Protein AF-A0A7X8K2U7-F1 (afdb_monomer)

Foldseek 3Di:
DDPPVVVVVVVVVVPPPPDPVVVVVVVVCCVVVVVVVCCVVVPDPVPVPPPPPDDFDFQPDFDWQAQHKAWEAEDDWDADPNDIDDDVVVQVVRQKYWYWDQDPVRDTFIKMWGQARRRTIDIDTQADPPPRASTWIDHTQWIAGPPWGWIAGRVPRHTDDTD

Sequence (163 aa):
MSNSKRKEFMEKNKQQKGINRVHLIFIAIVVLGGFGLWFMLSGSGEGERQRLAGGNYFIGESRDYQGQVIGMDIIEHQVADGRISFPLSEVLDKELVYMVHRTRQGMEVPLMSYVSPEGRLVTAFAVCEPCLSLSFHMDGNELVCDSCGTRWHLNDLSGIAGG

Secondary structure (DSSP, 8-state):
--THHHHHHHHHTS---PPPHHHHHHHHHHHHHHHHHHHHHSS---------PPP--B-SS----TT-EEPPEE---EEETTEEE--HHHHHHHSEEEEEEEPTTS-EEEEEEEE-TTSBEEEEE---TTT----EEEETTEEEETTT--EEETTT--EEE--

Mean predicted aligned error: 13.65 Å

Nearest PDB structures (foldseek):
  6ups-assembly1_A  TM=6.397E-01  e=9.506E-01  Orientia tsutsugamushi str. Ikeda
  2ewv-assembly1_A  TM=3.953E-01  e=9.506E-01  Aquifex aeolicus VF5
  6ok2-assembly1_D  TM=3.070E-01  e=2.485E+00  Geobacter metallireducens GS-15
  3a69-assembly1_A-1  TM=2.696E-01  e=1.873E+00  Salmonella enterica subsp. enterica serovar Typhimurium
  1wlg-assembly1_A  TM=2.696E-01  e=2.782E+00  Salmonella enterica subsp. enterica serovar Typhimurium

pLDDT: mean 85.36, std 16.44, range [44.16, 98.62]

Solvent-accessible surface area (backbone atoms only — not comparable to full-atom values): 9664 Å² total; per-residue (Å²): 136,71,76,57,66,63,49,55,61,56,52,67,69,70,65,69,74,71,79,52,70,66,58,56,52,50,52,50,50,51,52,53,50,50,50,51,51,46,52,64,73,63,58,65,87,65,71,71,75,73,70,74,75,74,78,86,51,62,77,85,49,68,47,87,40,74,91,40,75,45,60,60,42,82,55,78,71,46,78,56,96,94,39,82,45,63,63,66,66,57,31,72,74,54,46,29,31,34,38,74,48,70,44,99,87,67,50,76,46,47,32,30,34,31,61,18,50,78,14,36,56,4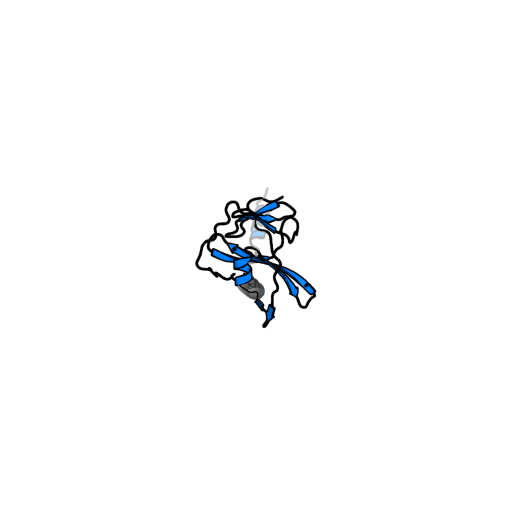4,76,46,69,35,58,39,86,90,75,67,41,65,52,46,32,34,54,30,68,27,38,31,33,74,81,62,62,28,32,22,35,48,79,78,64,50,77,75,51,71,106

Radius of gyration: 33.27 Å; Cα contacts (8 Å, |Δi|>4): 230; chains: 1; bounding box: 45×89×73 Å

Structure (mmCIF, N/CA/C/O backbone):
data_AF-A0A7X8K2U7-F1
#
_entry.id   AF-A0A7X8K2U7-F1
#
loop_
_atom_site.group_PDB
_atom_site.id
_atom_site.type_symbol
_atom_site.label_atom_id
_atom_site.label_alt_id
_atom_site.label_comp_id
_atom_site.label_asym_id
_atom_site.label_entity_id
_atom_site.label_seq_id
_atom_site.pdbx_PDB_ins_code
_atom_site.Cartn_x
_atom_site.Cartn_y
_atom_site.Cartn_z
_atom_site.occupancy
_atom_site.B_iso_or_equiv
_atom_site.auth_seq_id
_atom_site.auth_comp_id
_atom_site.auth_asym_id
_atom_site.auth_atom_id
_atom_site.pdbx_PDB_model_num
ATOM 1 N N . MET A 1 1 ? 25.130 70.977 -53.482 1.00 51.22 1 MET A N 1
ATOM 2 C CA . MET A 1 1 ? 25.600 69.656 -53.001 1.00 51.22 1 MET A CA 1
ATOM 3 C C . MET A 1 1 ? 25.008 68.602 -53.918 1.00 51.22 1 MET A C 1
ATOM 5 O O . MET A 1 1 ? 23.793 68.501 -54.006 1.00 51.22 1 MET A O 1
ATOM 9 N N . SER A 1 2 ? 25.855 68.001 -54.755 1.00 51.53 2 SER A N 1
ATOM 10 C CA . SER A 1 2 ? 25.452 67.471 -56.060 1.00 51.53 2 SER A CA 1
ATOM 11 C C . SER A 1 2 ? 24.841 66.070 -55.992 1.00 51.53 2 SER A C 1
ATOM 13 O O . SER A 1 2 ? 25.161 65.254 -55.129 1.00 51.53 2 SER A O 1
ATOM 15 N N . ASN A 1 3 ? 23.972 65.805 -56.967 1.00 59.06 3 ASN A N 1
ATOM 16 C CA . ASN A 1 3 ? 23.255 64.560 -57.245 1.00 59.06 3 ASN A CA 1
ATOM 17 C C . ASN A 1 3 ? 24.135 63.294 -57.408 1.00 59.06 3 ASN A C 1
ATOM 19 O O . ASN A 1 3 ? 23.603 62.251 -57.786 1.00 59.06 3 ASN A O 1
ATOM 23 N N . SER A 1 4 ? 25.449 63.340 -57.147 1.00 62.09 4 SER A N 1
ATOM 24 C CA . SER A 1 4 ? 26.352 62.191 -57.314 1.00 62.09 4 SER A CA 1
ATOM 25 C C . SER A 1 4 ? 26.199 61.158 -56.195 1.00 62.09 4 SER A C 1
ATOM 27 O O . SER A 1 4 ? 25.991 59.987 -56.492 1.00 62.09 4 SER A O 1
ATOM 29 N N . LYS A 1 5 ? 26.152 61.578 -54.920 1.00 60.66 5 LYS A N 1
ATOM 30 C CA . LYS A 1 5 ? 26.019 60.642 -53.784 1.00 60.66 5 LYS A CA 1
ATOM 31 C C . LYS A 1 5 ? 24.693 59.874 -53.791 1.00 60.66 5 LYS A C 1
ATOM 33 O O . LYS A 1 5 ? 24.629 58.723 -53.375 1.00 60.66 5 LYS A O 1
ATOM 38 N N . ARG A 1 6 ? 23.626 60.500 -54.306 1.00 59.72 6 ARG A N 1
ATOM 39 C CA . ARG A 1 6 ? 22.296 59.881 -54.436 1.00 59.72 6 ARG A CA 1
ATOM 40 C C . ARG A 1 6 ? 22.251 58.843 -55.565 1.00 59.72 6 ARG A C 1
ATOM 42 O O . ARG A 1 6 ? 21.528 57.862 -55.442 1.00 59.72 6 ARG A O 1
ATOM 49 N N . LYS A 1 7 ? 23.033 59.033 -56.635 1.00 59.69 7 LYS A N 1
ATOM 50 C CA . LYS A 1 7 ? 23.185 58.053 -57.725 1.00 59.69 7 LYS A CA 1
ATOM 51 C C . LYS A 1 7 ? 24.061 56.869 -57.306 1.00 59.69 7 LYS A C 1
ATOM 53 O O . LYS A 1 7 ? 23.681 55.735 -57.566 1.00 59.69 7 LYS A O 1
ATOM 58 N N . GLU A 1 8 ? 25.134 57.118 -56.557 1.00 60.88 8 GLU A N 1
ATOM 59 C CA . GLU A 1 8 ? 26.001 56.071 -55.988 1.00 60.88 8 GLU A CA 1
ATOM 60 C C . GLU A 1 8 ? 25.241 55.131 -55.034 1.00 60.88 8 GLU A C 1
ATOM 62 O O . GLU A 1 8 ? 25.401 53.911 -55.084 1.00 60.88 8 GLU A O 1
ATOM 67 N N . PHE A 1 9 ? 24.345 55.681 -54.205 1.00 58.50 9 PHE A N 1
ATOM 68 C CA . PHE A 1 9 ? 23.501 54.885 -53.306 1.00 58.50 9 PHE A CA 1
ATOM 69 C C . PHE A 1 9 ? 22.433 54.065 -54.058 1.00 58.50 9 PHE A C 1
ATOM 71 O O . PHE A 1 9 ? 22.066 52.975 -53.623 1.00 58.50 9 PHE A O 1
ATOM 78 N N . MET A 1 10 ? 21.954 54.566 -55.205 1.00 58.47 10 MET A N 1
ATOM 79 C CA . MET A 1 10 ? 20.952 53.896 -56.047 1.00 58.47 10 MET A CA 1
ATOM 80 C C . MET A 1 10 ? 21.553 52.807 -56.953 1.00 58.47 10 MET A C 1
ATOM 82 O O . MET A 1 10 ? 20.872 51.827 -57.248 1.00 58.47 10 MET A O 1
ATOM 86 N N . GLU A 1 11 ? 22.818 52.926 -57.368 1.00 57.41 11 GLU A N 1
ATOM 87 C CA . GLU A 1 11 ? 23.503 51.873 -58.137 1.00 57.41 11 GLU A CA 1
ATOM 88 C C . GLU A 1 11 ? 23.953 50.699 -57.264 1.00 57.41 11 GLU A C 1
ATOM 90 O O . GLU A 1 11 ? 23.829 49.545 -57.679 1.00 57.41 11 GLU A O 1
ATOM 95 N N . LYS A 1 12 ? 24.373 50.959 -56.018 1.00 50.38 12 LYS A N 1
ATOM 96 C CA . LYS A 1 12 ? 24.777 49.900 -55.078 1.00 50.38 12 LYS A CA 1
ATOM 97 C C . LYS A 1 12 ? 23.628 48.940 -54.730 1.00 50.38 12 LYS A C 1
ATOM 99 O O . LYS A 1 12 ? 2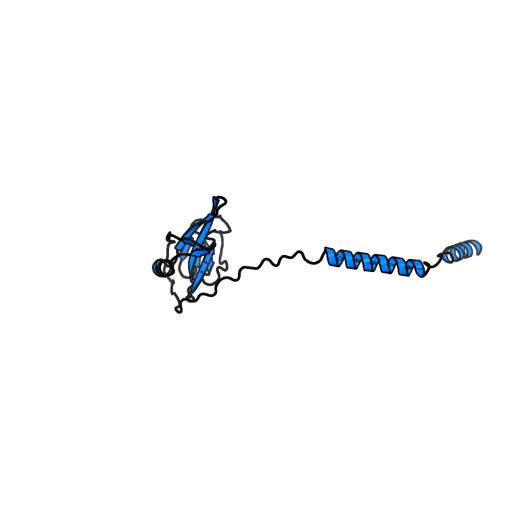3.870 47.779 -54.419 1.00 50.38 12 LYS A O 1
ATOM 104 N N . ASN A 1 13 ? 22.381 49.404 -54.848 1.00 49.06 13 ASN A N 1
ATOM 105 C CA . ASN A 1 13 ? 21.175 48.613 -54.588 1.00 49.06 13 ASN A CA 1
ATOM 106 C C . ASN A 1 13 ? 20.669 47.831 -55.820 1.00 49.06 13 ASN A C 1
ATOM 108 O O . ASN A 1 13 ? 19.792 46.981 -55.699 1.00 49.06 13 ASN A O 1
ATOM 112 N N . LYS A 1 14 ? 21.231 48.081 -57.012 1.00 47.12 14 LYS A N 1
ATOM 113 C CA . LYS A 1 14 ? 20.865 47.388 -58.264 1.00 47.12 14 LYS A CA 1
ATOM 114 C C . LYS A 1 14 ? 21.713 46.140 -58.545 1.00 47.12 14 LYS A C 1
ATOM 116 O O . LYS A 1 14 ? 21.458 45.437 -59.518 1.00 47.12 14 LYS A O 1
ATOM 121 N N . GLN A 1 15 ? 22.708 45.860 -57.699 1.00 48.34 15 GLN A N 1
ATOM 122 C CA . GLN A 1 15 ? 23.653 44.743 -57.836 1.00 48.34 15 GLN A CA 1
ATOM 123 C C . GLN A 1 15 ? 23.394 43.566 -56.885 1.00 48.34 15 GLN A C 1
ATOM 125 O O . GLN A 1 15 ? 24.239 42.679 -56.765 1.00 48.34 15 GLN A O 1
ATOM 130 N N . GLN A 1 16 ? 22.228 43.477 -56.244 1.00 54.06 16 GLN A N 1
ATOM 131 C CA . GLN A 1 16 ? 21.824 42.194 -55.671 1.00 54.06 16 GLN A CA 1
ATOM 132 C C . GLN A 1 16 ? 21.404 41.281 -56.825 1.00 54.06 16 GLN A C 1
ATOM 134 O O . GLN A 1 16 ? 20.250 41.274 -57.246 1.00 54.06 16 GLN A O 1
ATOM 139 N N . LYS A 1 17 ? 22.380 40.552 -57.388 1.00 56.47 17 LYS A N 1
ATOM 140 C CA . LYS A 1 17 ? 22.128 39.418 -58.284 1.00 56.47 17 LYS A CA 1
ATOM 141 C C . LYS A 1 17 ? 21.120 38.523 -57.571 1.00 56.47 17 LYS A C 1
ATOM 143 O O . LYS A 1 17 ? 21.468 37.876 -56.586 1.00 56.47 17 LYS A O 1
ATOM 148 N N . GLY A 1 18 ? 19.872 38.549 -58.042 1.00 58.19 18 GLY A N 1
ATOM 149 C CA . GLY A 1 18 ? 18.813 37.703 -57.514 1.00 58.19 18 GLY A CA 1
ATOM 150 C C . GLY A 1 18 ? 19.320 36.268 -57.465 1.00 58.19 18 GLY A C 1
ATOM 151 O O . GLY A 1 18 ? 19.944 35.799 -58.420 1.00 58.19 18 GLY A O 1
ATOM 152 N N . ILE A 1 19 ? 19.125 35.610 -56.324 1.00 62.03 19 ILE A N 1
ATOM 153 C CA . ILE A 1 19 ? 19.562 34.230 -56.121 1.00 62.03 19 ILE A CA 1
ATOM 154 C C . ILE A 1 19 ? 19.008 33.406 -57.285 1.00 62.03 19 ILE A C 1
ATOM 156 O O . ILE A 1 19 ? 17.802 33.395 -57.536 1.00 62.03 19 ILE A O 1
ATOM 160 N N . ASN A 1 20 ? 19.909 32.780 -58.046 1.00 72.00 20 ASN A N 1
ATOM 161 C CA . ASN A 1 20 ? 19.544 32.050 -59.253 1.00 72.00 20 ASN A CA 1
ATOM 162 C C . ASN A 1 20 ? 18.509 30.973 -58.891 1.00 72.00 20 ASN A C 1
ATOM 164 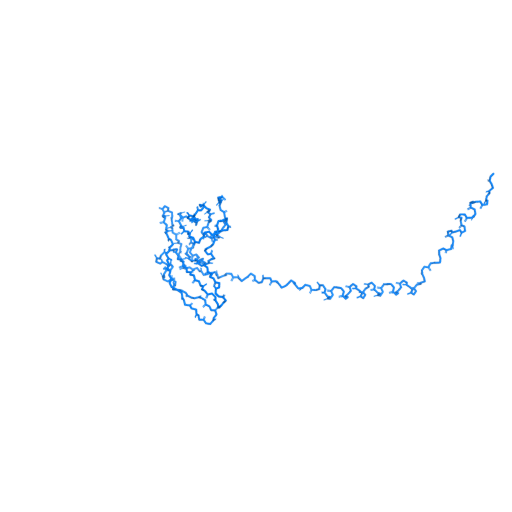O O . ASN A 1 20 ? 18.674 30.292 -57.877 1.00 72.00 20 ASN A O 1
ATOM 168 N N . ARG A 1 21 ? 17.449 30.803 -59.695 1.00 73.88 21 ARG A N 1
ATOM 169 C CA . ARG A 1 21 ? 16.327 29.895 -59.364 1.00 73.88 21 ARG A CA 1
ATOM 170 C C . ARG A 1 21 ? 16.796 28.472 -59.039 1.00 73.88 21 ARG A C 1
ATOM 172 O O . ARG A 1 21 ? 16.218 27.823 -58.177 1.00 73.88 21 ARG A O 1
ATOM 179 N N . VAL A 1 22 ? 17.892 28.032 -59.656 1.00 75.31 22 VAL A N 1
ATOM 180 C CA . VAL A 1 22 ? 18.543 26.741 -59.385 1.00 75.31 22 VAL A CA 1
ATOM 181 C C . VAL A 1 22 ? 19.060 26.637 -57.944 1.00 75.31 22 VAL A C 1
ATOM 183 O O . VAL A 1 22 ? 18.885 25.603 -57.309 1.00 75.31 22 VAL A O 1
ATOM 186 N N . HIS A 1 23 ? 19.633 27.707 -57.386 1.00 77.75 23 HIS A N 1
ATOM 187 C CA . HIS A 1 23 ? 20.092 27.726 -55.993 1.00 77.75 23 HIS A CA 1
ATOM 188 C C . HIS A 1 23 ? 18.925 27.727 -55.003 1.00 77.75 23 HIS A C 1
ATOM 190 O O . HIS A 1 23 ? 19.015 27.065 -53.976 1.00 77.75 23 HIS A O 1
ATOM 196 N N . LEU A 1 24 ? 17.814 28.401 -55.324 1.00 81.81 24 LEU A N 1
ATOM 197 C CA . LEU A 1 24 ? 16.601 28.340 -54.498 1.00 81.81 24 LEU A CA 1
ATOM 198 C C . LEU A 1 24 ? 16.013 26.924 -54.464 1.00 81.81 24 LEU A C 1
ATOM 200 O O . LEU A 1 24 ? 15.654 26.442 -53.393 1.00 81.81 24 LEU A O 1
ATOM 204 N N . ILE A 1 25 ? 15.976 26.239 -55.611 1.00 84.06 25 ILE A N 1
ATOM 205 C CA . ILE A 1 25 ? 15.522 24.843 -55.700 1.00 84.06 25 ILE A CA 1
ATOM 206 C C . ILE A 1 25 ? 16.454 23.924 -54.903 1.00 84.06 25 ILE A C 1
ATOM 208 O O . ILE A 1 25 ? 15.983 23.083 -54.144 1.00 84.06 25 ILE A O 1
ATOM 212 N N . PHE A 1 26 ? 17.771 24.108 -55.021 1.00 86.25 26 PHE A N 1
ATOM 213 C CA . PHE A 1 26 ? 18.742 23.288 -54.299 1.00 86.25 26 PHE A CA 1
ATOM 214 C C . PHE A 1 26 ? 18.632 23.463 -52.778 1.00 86.25 26 PHE A C 1
ATOM 216 O O . PHE A 1 26 ? 18.603 22.476 -52.048 1.00 86.25 26 PHE A O 1
ATOM 223 N N . ILE A 1 27 ? 18.491 24.702 -52.297 1.00 86.56 27 ILE A N 1
ATOM 224 C CA . ILE A 1 27 ? 18.275 24.987 -50.870 1.00 86.56 27 ILE A CA 1
ATOM 225 C C . ILE A 1 27 ? 16.969 24.349 -50.390 1.00 86.56 27 ILE A C 1
ATOM 227 O O . ILE A 1 27 ? 16.962 23.713 -49.340 1.00 86.56 27 ILE A O 1
ATOM 231 N N . ALA A 1 28 ? 15.884 24.452 -51.163 1.00 86.69 28 ALA A N 1
ATOM 232 C CA . ALA A 1 28 ? 14.611 23.831 -50.806 1.00 86.69 28 ALA A CA 1
ATOM 233 C C . ALA A 1 28 ? 14.725 22.301 -50.691 1.00 86.69 28 ALA A C 1
ATOM 235 O O . ALA A 1 28 ? 14.205 21.727 -49.739 1.00 86.69 28 ALA A O 1
ATOM 236 N N . ILE A 1 29 ? 15.452 21.645 -51.602 1.00 89.94 29 ILE A N 1
ATOM 237 C CA . ILE A 1 29 ? 15.690 20.193 -51.555 1.00 89.94 29 ILE A CA 1
ATOM 238 C C . ILE A 1 29 ? 16.522 19.810 -50.328 1.00 89.94 29 ILE A C 1
ATOM 240 O O . ILE A 1 29 ? 16.185 18.844 -49.651 1.00 89.94 29 ILE A O 1
ATOM 244 N N . VAL A 1 30 ? 17.579 20.563 -50.012 1.00 90.00 30 VAL A N 1
ATOM 245 C CA . VAL A 1 30 ? 18.422 20.291 -48.835 1.00 90.00 30 VAL A CA 1
ATOM 246 C C . VAL A 1 30 ? 17.643 20.496 -47.539 1.00 90.00 30 VAL A C 1
ATOM 248 O O . VAL A 1 30 ? 17.757 19.680 -46.629 1.00 90.00 30 VAL A O 1
ATOM 251 N N . VAL A 1 31 ? 16.815 21.539 -47.457 1.00 90.50 31 VAL A N 1
ATOM 252 C CA . VAL A 1 31 ? 15.971 21.793 -46.284 1.00 90.50 31 VAL A CA 1
ATOM 253 C C . VAL A 1 31 ? 14.912 20.704 -46.141 1.00 90.50 31 VAL A C 1
ATOM 255 O O . VAL A 1 31 ? 14.781 20.147 -45.059 1.00 90.50 31 VAL A O 1
ATOM 258 N N . LEU A 1 32 ? 14.204 20.337 -47.212 1.00 87.94 32 LEU A N 1
ATOM 259 C CA . LEU A 1 32 ? 13.189 19.278 -47.168 1.00 87.94 32 LEU A CA 1
ATOM 260 C C . LEU A 1 32 ? 13.798 17.902 -46.880 1.00 87.94 32 LEU A C 1
ATOM 262 O O . LEU A 1 32 ? 13.254 17.149 -46.078 1.00 87.94 32 LEU A O 1
ATOM 266 N N . GLY A 1 33 ? 14.940 17.586 -47.490 1.00 88.06 33 GLY A N 1
ATOM 267 C CA . GLY A 1 33 ? 15.666 16.340 -47.254 1.00 88.06 33 GLY A CA 1
ATOM 268 C C . GLY A 1 33 ? 16.234 16.264 -45.839 1.00 88.06 33 GLY A C 1
ATOM 269 O O . GLY A 1 33 ? 16.080 15.246 -45.173 1.00 88.06 33 GLY A O 1
ATOM 270 N N . GLY A 1 34 ? 16.824 17.355 -45.346 1.00 86.56 34 GLY A N 1
ATOM 271 C CA . GLY A 1 34 ? 17.333 17.452 -43.979 1.00 86.56 34 GLY A CA 1
ATOM 272 C C . GLY A 1 34 ? 16.220 17.385 -42.936 1.00 86.56 34 GLY A C 1
ATOM 273 O O . GLY A 1 34 ? 16.365 16.685 -41.939 1.00 86.56 34 GLY A O 1
ATOM 274 N N . PHE A 1 35 ? 15.086 18.044 -43.186 1.00 85.12 35 PHE A N 1
ATOM 275 C CA . PHE A 1 35 ? 13.924 18.003 -42.300 1.00 85.12 35 PHE A CA 1
ATOM 276 C C . PHE A 1 35 ? 13.250 16.627 -42.312 1.00 85.12 35 PHE A C 1
ATOM 278 O O . PHE A 1 35 ? 12.877 16.126 -41.257 1.00 85.12 35 PHE A O 1
ATOM 285 N N . GLY A 1 36 ? 13.159 15.977 -43.477 1.00 84.31 36 GLY A N 1
ATOM 286 C CA . GLY A 1 36 ? 12.658 14.607 -43.602 1.00 84.31 36 GLY A CA 1
ATOM 287 C C . GLY A 1 36 ? 13.558 13.588 -42.903 1.00 84.31 36 GLY A C 1
ATOM 288 O O . GLY A 1 36 ? 13.058 12.740 -42.170 1.00 84.31 36 GLY A O 1
ATOM 289 N N . LEU A 1 37 ? 14.880 13.709 -43.059 1.00 84.25 37 LEU A N 1
ATOM 290 C CA . LEU A 1 37 ? 15.854 12.859 -42.371 1.00 84.25 37 LEU A CA 1
ATOM 291 C C . LEU A 1 37 ? 15.823 13.091 -40.855 1.00 84.25 37 LEU A C 1
ATOM 293 O O . LEU A 1 37 ? 15.833 12.133 -40.090 1.00 84.25 37 LEU A O 1
ATOM 297 N N . TRP A 1 38 ? 15.743 14.352 -40.420 1.00 81.81 38 TRP A N 1
ATOM 298 C CA . TRP A 1 38 ? 15.616 14.693 -39.008 1.00 81.81 38 TRP A CA 1
ATOM 299 C C . TRP A 1 38 ? 14.320 14.142 -38.425 1.00 81.81 38 TRP A C 1
ATOM 301 O O . TRP A 1 38 ? 14.396 13.506 -37.392 1.00 81.81 38 TRP A O 1
ATOM 311 N N . PHE A 1 39 ? 13.176 14.289 -39.099 1.00 82.31 39 PHE A N 1
ATOM 312 C CA . PHE A 1 39 ? 11.889 13.739 -38.659 1.00 82.31 39 PHE A CA 1
ATOM 313 C C . PHE A 1 39 ? 11.884 12.203 -38.607 1.00 82.31 39 PHE A C 1
ATOM 315 O O . PHE A 1 39 ? 11.306 11.618 -37.697 1.00 82.31 39 PHE A O 1
ATOM 322 N N . MET A 1 40 ? 12.565 11.532 -39.545 1.00 77.62 40 MET A N 1
ATOM 323 C CA . MET A 1 40 ? 12.730 10.073 -39.504 1.00 77.62 40 MET A CA 1
ATOM 324 C C . MET A 1 40 ? 13.624 9.616 -38.346 1.00 77.62 40 MET A C 1
ATOM 326 O O . MET A 1 40 ? 13.347 8.592 -37.730 1.00 77.62 40 MET A O 1
ATOM 330 N N . LEU A 1 41 ? 14.691 10.362 -38.047 1.00 76.69 41 LEU A N 1
ATOM 331 C CA . LEU A 1 41 ? 15.619 10.051 -36.954 1.00 76.69 41 LEU A CA 1
ATOM 332 C C . LEU A 1 41 ? 15.112 10.523 -35.582 1.00 76.69 41 LEU A C 1
ATOM 334 O O . LEU A 1 41 ? 15.510 9.964 -34.564 1.00 76.69 41 LEU A O 1
ATOM 338 N N . SER A 1 42 ? 14.248 11.538 -35.542 1.00 72.25 42 SER A N 1
ATOM 339 C CA . SER A 1 42 ? 13.598 12.067 -34.338 1.00 72.25 42 SER A CA 1
ATOM 340 C C . SER A 1 42 ? 12.227 11.448 -34.083 1.00 72.25 42 SER A C 1
ATOM 342 O O . SER A 1 42 ? 11.583 11.801 -33.095 1.00 72.25 42 SER A O 1
ATOM 344 N N . GLY A 1 43 ? 11.809 10.505 -34.939 1.00 56.34 43 GLY A N 1
ATOM 345 C CA . GLY A 1 43 ? 10.650 9.641 -34.771 1.00 56.34 43 GLY A CA 1
ATOM 346 C C . GLY A 1 43 ? 10.736 8.849 -33.471 1.00 56.34 43 GLY A C 1
ATOM 347 O O . GLY A 1 43 ? 11.223 7.725 -33.440 1.00 56.34 43 GLY A O 1
ATOM 348 N N . SER A 1 44 ? 10.290 9.507 -32.403 1.00 56.09 44 SER A N 1
ATOM 349 C CA . SER A 1 44 ? 9.702 8.980 -31.179 1.00 56.09 44 SER A CA 1
ATOM 350 C C . SER A 1 44 ? 10.222 7.609 -30.750 1.00 56.09 44 SER A C 1
ATOM 352 O O . SER A 1 44 ? 9.510 6.608 -30.786 1.00 56.09 44 SER A O 1
ATOM 354 N N . GLY A 1 45 ? 11.421 7.614 -30.174 1.00 51.53 45 GLY A N 1
ATOM 355 C CA . GLY A 1 45 ? 11.757 6.718 -29.069 1.00 51.53 45 GLY A CA 1
ATOM 356 C C . GLY A 1 45 ? 11.010 7.103 -27.786 1.00 51.53 45 GLY A C 1
ATOM 357 O O . GLY A 1 45 ? 11.582 7.048 -26.703 1.00 51.53 45 GLY A O 1
ATOM 358 N N . GLU A 1 46 ? 9.749 7.521 -27.882 1.00 51.53 46 GLU A N 1
ATOM 359 C CA . GLU A 1 46 ? 8.836 7.441 -26.754 1.00 51.53 46 GLU A CA 1
ATOM 360 C C . GLU A 1 46 ? 8.344 6.004 -26.769 1.00 51.53 46 GLU A C 1
ATOM 362 O O . GLU A 1 46 ? 7.295 5.681 -27.319 1.00 51.53 46 GLU A O 1
ATOM 367 N N . GLY A 1 47 ? 9.168 5.108 -26.218 1.00 48.06 47 GLY A N 1
ATOM 368 C CA . GLY A 1 47 ? 8.629 3.876 -25.679 1.00 48.06 47 GLY A CA 1
ATOM 369 C C . GLY A 1 47 ? 7.574 4.320 -24.685 1.00 48.06 47 GLY A C 1
ATOM 370 O O . GLY A 1 47 ? 7.918 4.757 -23.586 1.00 48.06 47 GLY A O 1
ATOM 371 N N . GLU A 1 48 ? 6.318 4.321 -25.131 1.00 46.88 48 GLU A N 1
ATOM 372 C CA . GLU A 1 48 ? 5.144 4.482 -24.303 1.00 46.88 48 GLU A CA 1
ATOM 373 C C . GLU A 1 48 ? 5.420 3.583 -23.108 1.00 46.88 48 GLU A C 1
ATOM 375 O O . GLU A 1 48 ? 5.524 2.361 -23.249 1.00 46.88 48 GLU A O 1
ATOM 380 N N . ARG A 1 49 ? 5.721 4.185 -21.950 1.00 45.19 49 ARG A N 1
ATOM 381 C CA . ARG A 1 49 ? 5.835 3.417 -20.721 1.00 45.19 49 ARG A CA 1
ATOM 382 C C . ARG A 1 49 ? 4.446 2.835 -20.592 1.00 45.19 49 ARG A C 1
ATOM 384 O O . ARG A 1 49 ? 3.544 3.567 -20.191 1.00 45.19 49 ARG A O 1
ATOM 391 N N . GLN A 1 50 ? 4.260 1.586 -21.019 1.00 44.16 50 GLN A N 1
ATOM 392 C CA . GLN A 1 50 ? 3.048 0.843 -20.757 1.00 44.16 50 GLN A CA 1
ATOM 393 C C . GLN A 1 50 ? 2.917 0.915 -19.245 1.00 44.16 50 GLN A C 1
ATOM 395 O O . GLN A 1 50 ? 3.616 0.213 -18.513 1.00 44.16 50 GLN A O 1
ATOM 400 N N . ARG A 1 51 ? 2.087 1.848 -18.765 1.00 45.56 51 ARG A N 1
ATOM 401 C CA . ARG A 1 51 ? 1.532 1.765 -17.430 1.00 45.56 51 ARG A CA 1
ATOM 402 C C . ARG A 1 51 ? 0.846 0.422 -17.478 1.00 45.56 51 ARG A C 1
ATOM 404 O O . ARG A 1 51 ? -0.154 0.283 -18.178 1.00 45.56 51 ARG A O 1
ATOM 411 N N . LEU A 1 52 ? 1.474 -0.577 -16.865 1.00 55.81 52 LEU A N 1
ATOM 412 C CA . LEU A 1 52 ? 0.865 -1.877 -16.673 1.00 55.81 52 LEU A CA 1
ATOM 413 C C . LEU A 1 52 ? -0.507 -1.567 -16.087 1.00 55.81 52 LEU A C 1
ATOM 415 O O . LEU A 1 52 ? -0.595 -0.996 -14.999 1.00 55.81 52 LEU A O 1
ATOM 419 N N . ALA A 1 53 ? -1.555 -1.791 -16.878 1.00 58.22 53 ALA A N 1
ATOM 420 C CA . ALA A 1 53 ? -2.904 -1.566 -16.412 1.00 58.22 53 ALA A CA 1
ATOM 421 C C . ALA A 1 53 ? -3.079 -2.510 -15.224 1.00 58.22 53 ALA A C 1
ATOM 423 O O . ALA A 1 53 ? -2.913 -3.724 -15.367 1.00 58.22 53 ALA A O 1
ATOM 424 N N . GLY A 1 54 ? -3.311 -1.940 -14.040 1.00 64.06 54 GLY A N 1
ATOM 425 C CA . GLY A 1 54 ? -3.620 -2.731 -12.860 1.00 64.06 54 GLY A CA 1
ATOM 426 C C . GLY A 1 54 ? -4.830 -3.624 -13.133 1.00 64.06 54 GLY A C 1
ATOM 427 O O . GLY A 1 54 ? -5.658 -3.331 -13.998 1.00 64.06 54 GLY A O 1
ATOM 428 N N . GLY A 1 55 ? -4.930 -4.734 -12.407 1.00 71.44 55 GLY A N 1
ATOM 429 C CA . GLY A 1 55 ? -6.140 -5.547 -12.444 1.00 71.44 55 GLY A CA 1
ATOM 430 C C . GLY A 1 55 ? -7.346 -4.773 -11.897 1.00 71.44 55 GLY A C 1
ATOM 431 O O . GLY A 1 55 ? -7.203 -3.931 -11.015 1.00 71.44 55 GLY A O 1
ATOM 432 N N . ASN A 1 56 ? -8.543 -5.107 -12.384 1.00 78.56 56 ASN A N 1
ATOM 433 C CA . ASN A 1 56 ? -9.819 -4.562 -11.900 1.00 78.56 56 ASN A CA 1
ATOM 434 C C . ASN A 1 56 ? -10.606 -5.618 -11.108 1.00 78.56 56 ASN A C 1
ATOM 436 O O . ASN A 1 56 ? -11.807 -5.787 -11.306 1.00 78.56 56 ASN A O 1
ATOM 440 N N . TYR A 1 57 ? -9.916 -6.399 -10.273 1.00 87.50 57 TYR A N 1
ATOM 441 C CA . TYR A 1 57 ? -10.561 -7.488 -9.547 1.00 87.50 57 TYR A CA 1
ATOM 442 C C . TYR A 1 57 ? -11.438 -6.945 -8.414 1.00 87.50 57 TYR A C 1
ATOM 444 O O . TYR A 1 57 ? -10.968 -6.209 -7.546 1.00 87.50 57 TYR A O 1
ATOM 452 N N . PHE A 1 58 ? -12.711 -7.327 -8.445 1.00 90.31 58 PHE A N 1
ATOM 453 C CA . PHE A 1 58 ? -13.745 -6.940 -7.495 1.00 90.31 58 PHE A CA 1
ATOM 454 C C . PHE A 1 58 ? -14.251 -8.195 -6.786 1.00 90.31 58 PHE A C 1
ATOM 456 O O . PHE A 1 58 ? -14.636 -9.152 -7.461 1.00 90.31 58 PHE A O 1
ATOM 463 N N . ILE A 1 59 ? -14.249 -8.207 -5.452 1.00 90.75 59 ILE A N 1
ATOM 464 C CA . ILE A 1 59 ? -14.633 -9.393 -4.668 1.00 90.75 59 ILE A CA 1
ATOM 465 C C . ILE A 1 59 ? -16.153 -9.586 -4.561 1.00 90.75 59 ILE A C 1
ATOM 467 O O . ILE A 1 59 ? -16.596 -10.622 -4.082 1.00 90.75 59 ILE A O 1
ATOM 471 N N . GLY A 1 60 ? -16.954 -8.622 -5.028 1.00 86.44 60 GLY A N 1
ATOM 472 C CA . GLY A 1 60 ? -18.419 -8.709 -5.024 1.00 86.44 60 GLY A CA 1
ATOM 473 C C . GLY A 1 60 ? -19.097 -8.047 -3.823 1.00 86.44 60 GLY A C 1
ATOM 474 O O . GLY A 1 60 ? -20.317 -7.922 -3.827 1.00 86.44 60 GLY A O 1
ATOM 475 N N . GLU A 1 61 ? -18.329 -7.604 -2.826 1.00 89.94 61 GLU A N 1
ATOM 476 C CA . GLU A 1 61 ? -18.834 -7.119 -1.539 1.00 89.94 61 GLU A CA 1
ATOM 477 C C . GLU A 1 61 ? -18.041 -5.895 -1.067 1.00 89.94 61 GLU A C 1
ATOM 479 O O . GLU A 1 61 ? -16.811 -5.885 -1.138 1.00 89.94 61 GLU A O 1
ATOM 484 N N . SER A 1 62 ? -18.746 -4.875 -0.572 1.00 92.31 62 SER A N 1
ATOM 485 C CA . SER A 1 62 ? -18.132 -3.714 0.079 1.00 92.31 62 SER A CA 1
ATOM 486 C C . SER A 1 62 ? -17.591 -4.081 1.457 1.00 92.31 62 SER A C 1
ATOM 488 O O . SER A 1 62 ? -18.156 -4.936 2.143 1.00 92.31 62 SER A O 1
ATOM 490 N N . ARG A 1 63 ? -16.556 -3.371 1.896 1.00 94.25 63 ARG A N 1
ATOM 491 C CA . ARG A 1 63 ? -15.967 -3.501 3.229 1.00 94.25 63 ARG A CA 1
ATOM 492 C C . ARG A 1 63 ? -16.247 -2.240 4.037 1.00 94.25 63 ARG A C 1
ATOM 494 O O . ARG A 1 63 ? -16.115 -1.131 3.527 1.00 94.25 63 ARG A O 1
ATOM 501 N N . ASP A 1 64 ? -16.646 -2.419 5.291 1.00 95.31 64 ASP A N 1
ATOM 502 C CA . ASP A 1 64 ? -16.779 -1.322 6.245 1.00 95.31 64 ASP A CA 1
ATOM 503 C C . ASP A 1 64 ? -15.640 -1.412 7.254 1.00 95.31 64 ASP A C 1
ATOM 505 O O . ASP A 1 64 ? -15.586 -2.346 8.053 1.00 95.31 64 ASP A O 1
ATOM 509 N N . TYR A 1 65 ? -14.735 -0.442 7.191 1.00 96.81 65 TYR A N 1
ATOM 510 C CA . TYR A 1 65 ? -13.600 -0.322 8.100 1.00 96.81 65 TYR A CA 1
ATOM 511 C C . TYR A 1 65 ? -13.800 0.788 9.136 1.00 96.81 65 TYR A C 1
ATOM 513 O O . TYR A 1 65 ? -12.929 1.005 9.975 1.00 96.81 65 TYR A O 1
ATOM 521 N N . GLN A 1 66 ? -14.927 1.508 9.116 1.00 96.75 66 GLN A N 1
ATOM 522 C CA . GLN A 1 66 ? -15.132 2.666 9.986 1.00 96.75 66 GLN A CA 1
ATOM 523 C C . GLN A 1 66 ? -14.990 2.307 11.470 1.00 96.75 66 GLN A C 1
ATOM 525 O O . GLN A 1 66 ? -15.577 1.346 11.965 1.00 96.75 66 GLN A O 1
ATOM 530 N N . GLY A 1 67 ? -14.192 3.104 12.188 1.00 96.50 67 GLY A N 1
ATOM 531 C CA . GLY A 1 67 ? -13.893 2.891 13.606 1.00 96.50 67 GLY A CA 1
ATOM 532 C C . GLY A 1 67 ? -12.953 1.718 13.906 1.00 96.50 67 GLY A C 1
ATOM 533 O O . GLY A 1 67 ? -12.775 1.389 15.079 1.00 96.50 67 GLY A O 1
ATOM 534 N N . GLN A 1 68 ? -12.359 1.092 12.888 1.00 98.00 68 GLN A N 1
ATOM 535 C CA . GLN A 1 68 ? -11.404 -0.003 13.046 1.00 98.00 68 GLN A CA 1
ATOM 536 C C . GLN A 1 68 ? -9.977 0.479 12.792 1.00 98.00 68 GLN A C 1
ATOM 538 O O . GLN A 1 68 ? -9.734 1.328 11.935 1.00 98.00 68 GLN A O 1
ATOM 543 N N . VAL A 1 69 ? -9.038 -0.114 13.530 1.00 98.12 69 VAL A N 1
ATOM 544 C CA . VAL A 1 69 ? -7.600 0.022 13.297 1.00 98.12 69 VAL A CA 1
ATOM 545 C C . VAL A 1 69 ? -7.057 -1.363 12.988 1.00 98.12 69 VAL A C 1
ATOM 547 O O . VAL A 1 69 ? -7.127 -2.254 13.836 1.00 98.12 69 VAL A O 1
ATOM 550 N N . ILE A 1 70 ? -6.551 -1.547 11.773 1.00 98.50 70 ILE A N 1
ATOM 551 C CA . ILE A 1 70 ? -6.129 -2.849 11.249 1.00 98.50 70 ILE A CA 1
ATOM 552 C C . ILE A 1 70 ? -4.634 -2.789 10.962 1.00 98.50 70 ILE A C 1
ATOM 554 O O . ILE A 1 70 ? -4.178 -1.990 10.144 1.00 98.50 70 ILE A O 1
ATOM 558 N N . GLY A 1 71 ? -3.871 -3.623 11.665 1.00 98.12 71 GLY A N 1
ATOM 559 C CA . GLY A 1 71 ? -2.436 -3.762 11.450 1.00 98.12 71 GLY A CA 1
ATOM 560 C C . GLY A 1 71 ? -2.116 -4.537 10.176 1.00 98.12 71 GLY A C 1
ATOM 561 O O . GLY A 1 71 ? -2.967 -5.197 9.594 1.00 98.12 71 GLY A O 1
ATOM 562 N N . MET A 1 72 ? -0.863 -4.452 9.752 1.00 97.44 72 MET A N 1
ATOM 563 C CA . MET A 1 72 ? -0.375 -5.155 8.575 1.00 97.44 72 MET A CA 1
ATOM 564 C C . MET A 1 72 ? 0.228 -6.511 8.953 1.00 97.44 72 MET A C 1
ATOM 566 O O . MET A 1 72 ? 1.169 -6.578 9.748 1.00 97.44 72 MET A O 1
ATOM 570 N N . ASP A 1 73 ? -0.276 -7.585 8.347 1.00 98.50 73 ASP A N 1
ATOM 571 C CA . ASP A 1 73 ? 0.180 -8.954 8.595 1.00 98.50 73 ASP A CA 1
ATOM 572 C C . ASP A 1 73 ? 1.133 -9.463 7.514 1.00 98.50 73 ASP A C 1
ATOM 574 O O . ASP A 1 73 ? 0.923 -9.270 6.318 1.00 98.50 73 ASP A O 1
ATOM 578 N N . ILE A 1 74 ? 2.173 -10.189 7.917 1.00 98.06 74 ILE A N 1
ATOM 579 C CA . ILE A 1 74 ? 3.122 -10.788 6.973 1.00 98.06 74 ILE A CA 1
ATOM 580 C C . ILE A 1 74 ? 2.550 -12.105 6.445 1.00 98.06 74 ILE A C 1
ATOM 582 O O . ILE A 1 74 ? 2.141 -12.970 7.225 1.00 98.06 74 ILE A O 1
ATOM 586 N N . ILE A 1 75 ? 2.561 -12.277 5.123 1.00 98.00 75 ILE A N 1
ATOM 587 C CA . ILE A 1 75 ? 2.156 -13.527 4.471 1.00 98.00 75 ILE A CA 1
ATOM 588 C C . ILE A 1 75 ? 3.231 -14.042 3.519 1.00 98.00 75 ILE A C 1
ATOM 590 O O . ILE A 1 75 ? 4.065 -13.292 3.013 1.00 98.00 75 ILE A O 1
ATOM 594 N N . GLU A 1 76 ? 3.174 -15.342 3.248 1.00 96.44 76 GLU A N 1
ATOM 595 C CA . GLU A 1 76 ? 4.034 -15.992 2.265 1.00 96.44 76 GLU A CA 1
ATOM 596 C C . GLU A 1 76 ? 3.500 -15.795 0.839 1.00 96.44 76 GLU A C 1
ATOM 598 O O . GLU A 1 76 ? 2.290 -15.801 0.589 1.00 96.44 76 GLU A O 1
ATOM 603 N N . HIS A 1 77 ? 4.414 -15.696 -0.126 1.00 95.56 77 HIS A N 1
ATOM 604 C CA . HIS A 1 77 ? 4.099 -15.655 -1.554 1.00 95.56 77 HIS A CA 1
ATO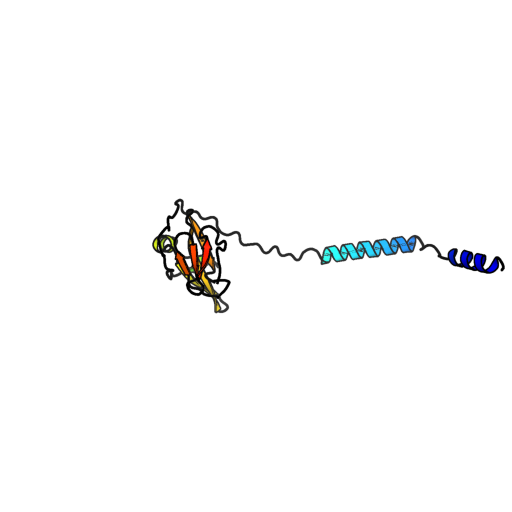M 605 C C . HIS A 1 77 ? 4.905 -16.701 -2.325 1.00 95.56 77 HIS A C 1
ATOM 607 O O . HIS A 1 77 ? 5.999 -17.113 -1.945 1.00 95.56 77 HIS A O 1
ATOM 613 N N . GLN A 1 78 ? 4.375 -17.108 -3.470 1.00 95.75 78 GLN A N 1
ATOM 614 C CA . GLN A 1 78 ? 5.013 -18.034 -4.395 1.00 95.75 78 GLN A CA 1
ATOM 615 C C . GLN A 1 78 ? 5.418 -17.307 -5.670 1.00 95.75 78 GLN A C 1
ATOM 617 O O . GLN A 1 78 ? 4.713 -16.416 -6.150 1.00 95.75 78 GLN A O 1
ATOM 622 N N . VAL A 1 79 ? 6.551 -17.715 -6.240 1.00 93.44 79 VAL A N 1
ATOM 623 C CA . VAL A 1 79 ? 7.064 -17.172 -7.498 1.00 93.44 79 VAL A CA 1
ATOM 624 C C . VAL A 1 79 ? 7.141 -18.294 -8.520 1.00 93.44 79 VAL A C 1
ATOM 626 O O . VAL A 1 79 ? 7.963 -19.199 -8.390 1.00 93.44 79 VAL A O 1
ATOM 629 N N . ALA A 1 80 ? 6.301 -18.222 -9.546 1.00 91.75 80 ALA A N 1
ATOM 630 C CA . ALA A 1 80 ? 6.261 -19.189 -10.638 1.00 91.75 80 ALA A CA 1
ATOM 631 C C . ALA A 1 80 ? 5.971 -18.463 -11.954 1.00 91.75 80 ALA A C 1
ATOM 633 O O . ALA A 1 80 ? 5.203 -17.503 -11.981 1.00 91.75 80 ALA A O 1
ATOM 634 N N . ASP A 1 81 ? 6.617 -18.884 -13.042 1.00 89.25 81 ASP A N 1
ATOM 635 C CA . ASP A 1 81 ? 6.380 -18.356 -14.396 1.00 89.25 81 ASP A CA 1
ATOM 636 C C . ASP A 1 81 ? 6.453 -16.823 -14.513 1.00 89.25 81 ASP A C 1
ATOM 638 O O . ASP A 1 81 ? 5.680 -16.189 -15.230 1.00 89.25 81 ASP A O 1
ATOM 642 N N . GLY A 1 82 ? 7.378 -16.208 -13.768 1.00 86.38 82 GLY A N 1
ATOM 643 C CA . GLY A 1 82 ? 7.550 -14.753 -13.746 1.00 86.38 82 GLY A CA 1
ATOM 644 C C . GLY A 1 82 ? 6.427 -13.991 -13.035 1.00 86.38 82 GLY A C 1
ATOM 645 O O . GLY A 1 82 ? 6.343 -12.775 -13.182 1.00 86.38 82 GLY A O 1
ATOM 646 N N . ARG A 1 83 ? 5.572 -14.679 -12.271 1.00 90.00 83 ARG A N 1
ATOM 647 C CA . ARG A 1 83 ? 4.488 -14.091 -11.480 1.00 90.00 83 ARG A CA 1
ATOM 648 C C . ARG A 1 83 ? 4.736 -14.289 -9.992 1.00 90.00 83 ARG A C 1
ATOM 650 O O . ARG A 1 83 ? 5.253 -15.323 -9.577 1.00 90.00 83 ARG A O 1
ATOM 657 N N . ILE A 1 84 ? 4.326 -13.298 -9.208 1.00 92.12 84 ILE A N 1
ATOM 658 C CA . ILE A 1 84 ? 4.181 -13.402 -7.756 1.00 92.12 84 ILE A CA 1
ATOM 659 C C . ILE A 1 84 ? 2.717 -13.753 -7.493 1.00 92.12 84 ILE A C 1
ATOM 661 O O . ILE A 1 84 ? 1.822 -13.135 -8.067 1.00 92.12 84 ILE A O 1
ATOM 665 N N . SER A 1 85 ? 2.476 -14.761 -6.665 1.00 94.62 85 SER A N 1
ATOM 666 C CA . SER A 1 85 ? 1.136 -15.218 -6.300 1.00 94.62 85 SER A CA 1
ATOM 667 C C . SER A 1 85 ? 1.044 -15.418 -4.796 1.00 94.62 85 SER A C 1
ATOM 669 O O . SER A 1 85 ? 1.996 -15.870 -4.168 1.00 94.62 85 SER A O 1
ATOM 671 N N . PHE A 1 86 ? -0.097 -15.074 -4.221 1.00 95.12 86 PHE A N 1
ATOM 672 C CA . PHE A 1 86 ? -0.394 -15.242 -2.804 1.00 95.12 86 PHE A CA 1
ATOM 673 C C . PHE A 1 86 ? -1.887 -15.567 -2.653 1.00 95.12 86 PHE A C 1
ATOM 675 O O . PHE A 1 86 ? -2.670 -15.248 -3.557 1.00 95.12 86 PHE A O 1
ATOM 682 N N . PRO A 1 87 ? -2.304 -16.252 -1.574 1.00 95.50 87 PRO A N 1
ATOM 683 C CA . PRO A 1 87 ? -3.688 -16.683 -1.432 1.00 95.50 87 PRO A CA 1
ATOM 684 C C . PRO A 1 87 ? -4.613 -15.487 -1.200 1.00 95.50 87 PRO A C 1
ATOM 686 O O . PRO A 1 87 ? -4.401 -14.703 -0.281 1.00 95.50 87 PRO A O 1
ATOM 689 N N . LEU A 1 88 ? -5.691 -15.380 -1.982 1.00 94.88 88 LEU A N 1
ATOM 690 C CA . LEU A 1 88 ? -6.710 -14.349 -1.758 1.00 94.88 88 LEU A CA 1
ATOM 691 C C . LEU A 1 88 ? -7.346 -14.479 -0.364 1.00 94.88 88 LEU A C 1
ATOM 693 O O . LEU A 1 88 ? -7.637 -13.472 0.264 1.00 94.88 88 LEU A O 1
ATOM 697 N N . SER A 1 89 ? -7.514 -15.706 0.139 1.00 96.38 89 SER A N 1
ATOM 698 C CA . SER A 1 89 ? -8.072 -15.965 1.471 1.00 96.38 89 SER A CA 1
ATOM 699 C C . SER A 1 89 ? -7.287 -15.292 2.595 1.00 96.38 89 SER A C 1
ATOM 701 O O . SER A 1 89 ? -7.898 -14.827 3.544 1.00 96.38 89 SER A O 1
ATOM 703 N N . GLU A 1 90 ? -5.962 -15.198 2.470 1.00 98.00 90 GLU A N 1
ATOM 704 C CA . GLU A 1 90 ? -5.112 -14.509 3.448 1.00 98.00 90 GLU A CA 1
ATOM 705 C C . GLU A 1 90 ? -5.420 -13.008 3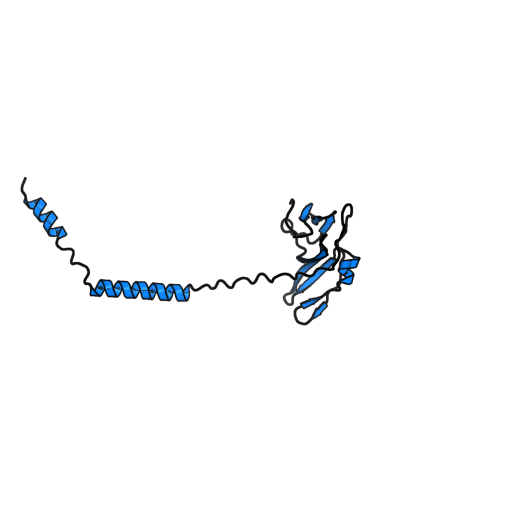.481 1.00 98.00 90 GLU A C 1
ATOM 707 O O . GLU A 1 90 ? -5.516 -12.422 4.551 1.00 98.00 90 GLU A O 1
ATOM 712 N N . VAL A 1 91 ? -5.647 -12.394 2.313 1.00 97.00 91 VAL A N 1
ATOM 713 C CA . VAL A 1 91 ? -6.035 -10.978 2.214 1.00 97.00 91 VAL A CA 1
ATOM 714 C C . VAL A 1 91 ? -7.424 -10.745 2.807 1.00 97.00 91 VAL A C 1
ATOM 716 O O . VAL A 1 91 ? -7.646 -9.735 3.458 1.00 97.00 91 VAL A O 1
ATOM 719 N N . LEU A 1 92 ? -8.361 -11.671 2.582 1.00 95.88 92 LEU A N 1
ATOM 720 C CA . LEU A 1 92 ? -9.733 -11.554 3.085 1.00 95.88 92 LEU A CA 1
ATOM 721 C C . LEU A 1 92 ? -9.844 -11.763 4.600 1.00 95.88 92 LEU A C 1
ATOM 723 O O . LEU A 1 92 ? -10.779 -11.239 5.195 1.00 95.88 92 LEU A O 1
ATOM 727 N N . ASP A 1 93 ? -8.945 -12.554 5.190 1.00 96.69 93 ASP A N 1
ATOM 728 C CA . ASP A 1 93 ? -8.911 -12.848 6.628 1.00 96.69 93 ASP A CA 1
ATOM 729 C C . ASP A 1 93 ? -8.168 -11.759 7.414 1.00 96.69 93 ASP A C 1
ATOM 731 O O . ASP A 1 93 ? -8.636 -11.306 8.454 1.00 96.69 93 ASP A O 1
ATOM 735 N N . LYS A 1 94 ? -7.023 -11.303 6.889 1.00 97.81 94 LYS A N 1
ATOM 736 C CA . LYS A 1 94 ? -6.147 -10.326 7.559 1.00 97.81 94 LYS A CA 1
ATOM 737 C C . LYS A 1 94 ? -6.429 -8.874 7.193 1.00 97.81 94 LYS A C 1
ATOM 739 O O . LYS A 1 94 ? -5.934 -7.981 7.867 1.00 97.81 94 LYS A O 1
ATOM 744 N N . GLU A 1 95 ? -7.200 -8.635 6.133 1.00 97.00 95 GLU A N 1
ATOM 745 C CA . GLU A 1 95 ? -7.610 -7.325 5.600 1.00 97.00 95 GLU A CA 1
ATOM 746 C C . GLU A 1 95 ? -6.463 -6.451 5.046 1.00 97.00 95 GLU A C 1
ATOM 748 O O . GLU A 1 95 ? -6.624 -5.861 3.977 1.00 97.00 95 GLU A O 1
ATOM 753 N N . LEU A 1 96 ? -5.284 -6.417 5.681 1.00 98.50 96 LEU A N 1
ATOM 754 C CA . LEU A 1 96 ? -4.066 -5.761 5.198 1.00 98.50 96 LEU A CA 1
ATOM 755 C C . LEU A 1 96 ? -2.865 -6.708 5.315 1.00 98.50 96 LEU A C 1
ATOM 757 O O . LEU A 1 96 ? -2.414 -7.033 6.410 1.00 98.50 96 LEU A O 1
ATOM 761 N N . VAL A 1 97 ? -2.298 -7.113 4.177 1.00 98.62 97 VAL A N 1
ATOM 762 C CA . VAL A 1 97 ? -1.151 -8.033 4.144 1.00 98.62 97 VAL A CA 1
ATOM 763 C C . VAL A 1 97 ? 0.096 -7.404 3.538 1.00 98.62 97 VAL A C 1
ATOM 765 O O . VAL A 1 97 ? 0.008 -6.546 2.659 1.00 98.62 97 VAL A O 1
ATOM 768 N N . TYR A 1 98 ? 1.255 -7.900 3.959 1.00 98.38 98 TYR A N 1
ATOM 769 C CA . TYR A 1 98 ? 2.589 -7.508 3.522 1.00 98.38 98 TYR A CA 1
ATOM 770 C C . TYR A 1 98 ? 3.413 -8.708 3.082 1.00 98.38 98 TYR A C 1
ATOM 772 O O . TYR A 1 98 ? 3.368 -9.784 3.681 1.00 98.38 98 TYR A O 1
ATOM 780 N N . MET A 1 99 ? 4.215 -8.501 2.046 1.00 97.19 99 MET A N 1
ATOM 781 C CA . MET A 1 99 ? 5.151 -9.492 1.533 1.00 97.19 99 MET A CA 1
ATOM 782 C C . MET A 1 99 ? 6.380 -8.802 0.942 1.00 97.19 99 MET A C 1
ATOM 784 O O . MET A 1 99 ? 6.298 -7.696 0.408 1.00 97.19 99 MET A O 1
ATOM 788 N N . VAL A 1 100 ? 7.530 -9.474 0.993 1.00 96.44 100 VAL A N 1
ATOM 789 C CA . VAL A 1 100 ? 8.774 -8.975 0.393 1.00 96.44 100 VAL A CA 1
ATOM 790 C C . VAL A 1 100 ? 9.247 -9.950 -0.665 1.00 96.44 100 VAL A C 1
ATOM 792 O O . VAL A 1 100 ? 9.724 -11.044 -0.364 1.00 96.44 100 VAL A O 1
ATOM 795 N N . HIS A 1 101 ? 9.173 -9.540 -1.928 1.00 94.94 101 HIS A N 1
ATOM 796 C CA . HIS A 1 101 ? 9.741 -10.323 -3.014 1.00 94.94 101 HIS A CA 1
ATOM 797 C C . HIS A 1 101 ? 11.206 -9.946 -3.247 1.00 94.94 101 HIS A C 1
ATOM 799 O O . HIS A 1 101 ? 11.523 -8.801 -3.564 1.00 94.94 101 HIS A O 1
ATOM 805 N N . ARG A 1 102 ? 12.111 -10.924 -3.164 1.00 94.12 102 ARG A N 1
ATOM 806 C CA . ARG A 1 102 ? 13.515 -10.741 -3.544 1.00 94.12 102 ARG A CA 1
ATOM 807 C C . ARG A 1 102 ? 13.722 -11.116 -5.009 1.00 94.12 102 ARG A C 1
ATOM 809 O O . ARG A 1 102 ? 13.554 -12.271 -5.400 1.00 94.12 102 ARG A O 1
ATOM 816 N N . THR A 1 103 ? 14.126 -10.142 -5.813 1.00 90.94 103 THR A N 1
ATOM 817 C CA . THR A 1 103 ? 14.458 -10.343 -7.230 1.00 90.94 103 THR A CA 1
ATOM 818 C C . THR A 1 103 ? 15.737 -11.171 -7.401 1.00 90.94 103 THR A C 1
ATOM 820 O O . THR A 1 103 ? 16.547 -11.310 -6.481 1.00 90.94 103 THR A O 1
ATOM 823 N N . ARG A 1 104 ? 15.993 -11.656 -8.625 1.00 88.94 104 ARG A N 1
ATOM 824 C CA . ARG A 1 104 ? 17.244 -12.365 -8.963 1.00 88.94 104 ARG A CA 1
ATOM 825 C C . ARG A 1 104 ? 18.504 -11.514 -8.761 1.00 88.94 104 ARG A C 1
ATOM 827 O O . ARG A 1 104 ? 19.557 -12.078 -8.493 1.00 88.94 104 ARG A O 1
ATOM 834 N N . GLN A 1 105 ? 18.409 -10.186 -8.878 1.00 92.56 105 GLN A N 1
ATOM 835 C CA . GLN A 1 105 ? 19.528 -9.273 -8.602 1.00 92.56 105 GLN A CA 1
ATOM 836 C C . GLN A 1 105 ? 19.691 -8.958 -7.104 1.00 92.56 105 GLN A C 1
ATOM 838 O O . GLN A 1 105 ? 20.555 -8.168 -6.737 1.00 92.56 105 GLN A O 1
ATOM 843 N N . GLY A 1 106 ? 18.870 -9.551 -6.233 1.00 92.19 106 GLY A N 1
ATOM 844 C CA . GLY A 1 106 ? 18.936 -9.348 -4.788 1.00 92.19 106 GLY A CA 1
ATOM 845 C C . GLY A 1 106 ? 18.221 -8.095 -4.281 1.00 92.19 106 GLY A C 1
ATOM 846 O O . GLY A 1 106 ? 18.294 -7.832 -3.086 1.00 92.19 106 GLY A O 1
ATOM 847 N N . MET A 1 107 ? 17.526 -7.352 -5.149 1.00 93.12 107 MET A N 1
ATOM 848 C CA . MET A 1 107 ? 16.670 -6.230 -4.751 1.00 93.12 107 MET A CA 1
ATOM 849 C C . MET A 1 107 ? 15.409 -6.747 -4.058 1.00 93.12 107 MET A C 1
ATOM 851 O O . MET A 1 107 ? 14.777 -7.677 -4.565 1.00 93.12 107 MET A O 1
ATOM 855 N N . GLU A 1 108 ? 15.053 -6.132 -2.935 1.00 94.50 108 GLU A N 1
ATOM 856 C CA . GLU A 1 108 ? 13.826 -6.404 -2.188 1.00 94.50 108 GLU A CA 1
ATOM 857 C C . GLU A 1 108 ? 12.703 -5.487 -2.669 1.00 94.50 108 GLU A C 1
ATOM 859 O O . GLU A 1 108 ? 12.882 -4.279 -2.814 1.00 94.50 108 GLU A O 1
ATO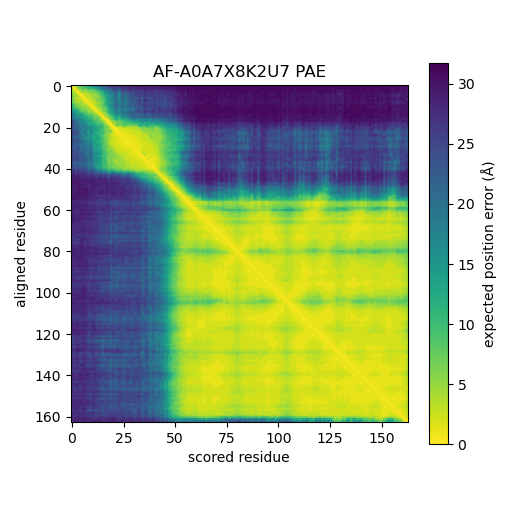M 864 N N . VAL A 1 109 ? 11.552 -6.087 -2.952 1.00 94.62 109 VAL A N 1
ATOM 865 C CA . VAL A 1 109 ? 10.359 -5.419 -3.458 1.00 94.62 109 VAL A CA 1
ATOM 866 C C . VAL A 1 109 ? 9.253 -5.615 -2.422 1.00 94.62 109 VAL A C 1
ATOM 868 O O . VAL A 1 109 ? 8.642 -6.688 -2.393 1.00 94.62 109 VAL A O 1
ATOM 871 N N . PRO A 1 110 ? 9.027 -4.625 -1.544 1.00 97.25 110 PRO A N 1
ATOM 872 C CA . PRO A 1 110 ? 7.977 -4.681 -0.540 1.00 97.25 110 PRO A CA 1
ATOM 873 C C . PRO A 1 110 ? 6.625 -4.422 -1.206 1.00 97.25 110 PRO A C 1
ATOM 875 O O . PRO A 1 110 ? 6.438 -3.435 -1.922 1.00 97.25 110 PRO A O 1
ATOM 878 N N . LEU A 1 111 ? 5.681 -5.323 -0.982 1.00 97.12 111 LEU A N 1
ATOM 879 C CA . LEU A 1 111 ? 4.338 -5.276 -1.537 1.00 97.12 111 LEU A CA 1
ATOM 880 C C . LEU A 1 111 ? 3.332 -5.346 -0.395 1.00 97.12 111 LEU A C 1
ATOM 882 O O . LEU 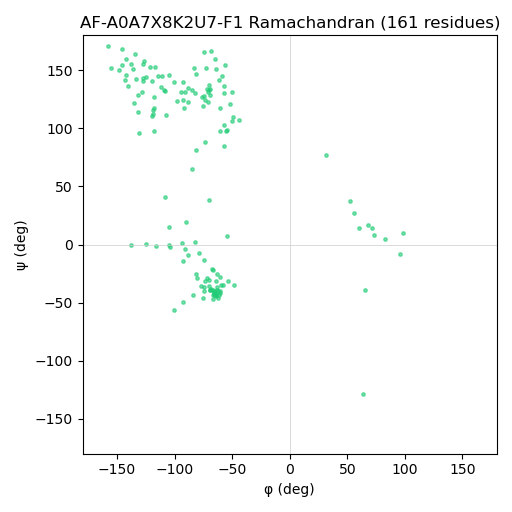A 1 111 ? 3.528 -6.085 0.568 1.00 97.12 111 LEU A O 1
ATOM 886 N N . MET A 1 112 ? 2.235 -4.620 -0.550 1.00 97.88 112 MET A N 1
ATOM 887 C CA . MET A 1 112 ? 1.050 -4.760 0.285 1.00 97.88 112 MET A CA 1
ATOM 888 C C . MET A 1 112 ? -0.158 -5.107 -0.569 1.00 97.88 112 MET A C 1
ATOM 890 O O . MET A 1 112 ? -0.227 -4.737 -1.748 1.00 97.88 112 MET A O 1
ATOM 894 N N . SER A 1 113 ? -1.126 -5.787 0.035 1.00 97.56 113 SER A N 1
ATOM 895 C CA . SER A 1 113 ? -2.422 -6.016 -0.586 1.00 97.56 113 SER A CA 1
ATOM 896 C C . SER A 1 113 ? -3.548 -5.927 0.432 1.00 97.56 113 SER A C 1
ATOM 898 O O . SER A 1 113 ? -3.371 -6.297 1.588 1.00 97.56 113 SER A O 1
ATOM 900 N N . TYR A 1 114 ? -4.696 -5.434 -0.014 1.00 97.56 114 TYR A N 1
ATOM 901 C CA . TYR A 1 114 ? -5.902 -5.318 0.794 1.00 97.56 114 TYR A CA 1
ATOM 902 C C . TYR A 1 114 ? -7.147 -5.236 -0.089 1.00 97.56 114 TYR A C 1
ATOM 904 O O . TYR A 1 114 ? -7.045 -5.072 -1.311 1.00 97.56 114 TYR A O 1
ATOM 912 N N . VAL A 1 115 ? -8.329 -5.322 0.518 1.00 96.69 115 VAL A N 1
ATOM 913 C CA . VAL A 1 115 ? -9.596 -5.019 -0.155 1.00 96.69 115 VAL A CA 1
ATOM 914 C C . VAL A 1 115 ? -10.008 -3.592 0.193 1.00 96.69 115 VAL A C 1
ATOM 916 O O . VAL A 1 115 ? -10.107 -3.223 1.351 1.00 96.69 115 VAL A O 1
ATOM 919 N N . SER A 1 116 ? -10.206 -2.745 -0.809 1.00 95.94 116 SER A N 1
ATOM 920 C CA . SER A 1 116 ? -10.716 -1.385 -0.591 1.00 95.94 116 SER A CA 1
ATOM 921 C C . SER A 1 116 ? -12.151 -1.399 -0.033 1.00 95.94 116 SER A C 1
ATOM 923 O O . SER A 1 116 ? -12.870 -2.375 -0.257 1.00 95.94 116 SER A O 1
ATOM 925 N N . PRO A 1 117 ? -12.624 -0.312 0.606 1.00 96.31 117 PRO A N 1
ATOM 926 C CA . PRO A 1 117 ? -14.018 -0.175 1.043 1.00 96.31 117 PRO A CA 1
ATOM 927 C C . PRO A 1 117 ? -15.057 -0.512 -0.036 1.00 96.31 117 PRO A C 1
ATOM 929 O O . PRO A 1 117 ? -16.105 -1.088 0.248 1.00 96.31 117 PRO A O 1
ATOM 932 N N . GLU A 1 118 ? -14.765 -0.204 -1.300 1.00 94.12 118 GLU A N 1
ATOM 933 C CA . GLU A 1 118 ? -15.663 -0.527 -2.411 1.00 94.12 118 GLU A CA 1
ATOM 934 C C . GLU A 1 118 ? -15.676 -2.016 -2.786 1.00 94.12 118 GLU A C 1
ATOM 936 O O . GLU A 1 118 ? -16.584 -2.433 -3.492 1.00 94.12 118 GLU A O 1
ATOM 941 N N . GLY A 1 119 ? -14.731 -2.833 -2.313 1.00 94.50 119 GLY A N 1
ATOM 942 C CA . GLY A 1 119 ? -14.634 -4.260 -2.646 1.00 94.50 119 GLY A CA 1
ATOM 943 C C . GLY A 1 119 ? -13.625 -4.579 -3.753 1.00 94.50 119 GLY A C 1
ATOM 944 O O . GLY A 1 119 ? -13.578 -5.699 -4.265 1.00 94.50 119 GLY A O 1
ATOM 945 N N . ARG A 1 120 ? -12.799 -3.611 -4.162 1.00 93.88 120 ARG A N 1
ATOM 946 C CA . ARG A 1 120 ? -11.715 -3.834 -5.132 1.00 93.88 120 ARG A CA 1
ATOM 947 C C . ARG A 1 120 ? -10.467 -4.356 -4.427 1.00 93.88 120 ARG A C 1
ATOM 949 O O . ARG A 1 120 ? -10.048 -3.762 -3.437 1.00 93.88 120 ARG A O 1
ATOM 956 N N . LEU A 1 121 ? -9.842 -5.402 -4.969 1.00 94.75 121 LEU A N 1
ATOM 957 C CA . LEU A 1 121 ? -8.523 -5.851 -4.522 1.00 94.75 121 LEU A CA 1
ATOM 958 C C . LEU A 1 121 ? -7.466 -4.835 -4.965 1.00 94.75 121 LEU A C 1
ATOM 960 O O . LEU A 1 121 ? -7.321 -4.541 -6.156 1.00 94.75 121 LEU A O 1
ATOM 964 N N . VAL A 1 122 ? -6.723 -4.313 -4.000 1.00 95.06 122 VAL A N 1
ATOM 965 C CA . VAL A 1 122 ? -5.618 -3.384 -4.210 1.00 95.06 122 VAL A CA 1
ATOM 966 C C . VAL A 1 122 ? -4.318 -4.110 -3.901 1.00 95.06 122 VAL A C 1
ATOM 968 O O . VAL A 1 122 ? -4.199 -4.777 -2.875 1.00 95.06 122 VAL A O 1
ATOM 971 N N . THR A 1 123 ? -3.335 -3.975 -4.788 1.00 94.50 123 THR A N 1
ATOM 972 C CA . THR A 1 123 ? -1.954 -4.409 -4.560 1.00 94.50 123 THR A CA 1
ATOM 973 C C . THR A 1 123 ? -1.037 -3.261 -4.951 1.00 94.50 123 THR A C 1
ATOM 975 O O . THR A 1 123 ? -1.173 -2.706 -6.044 1.00 94.50 123 THR A O 1
ATOM 978 N N . ALA A 1 124 ? -0.125 -2.887 -4.062 1.00 94.62 124 ALA A N 1
ATOM 979 C CA . ALA A 1 124 ? 0.745 -1.728 -4.227 1.00 94.62 124 ALA A CA 1
ATOM 980 C C . ALA A 1 124 ? 2.125 -1.990 -3.616 1.00 94.62 124 ALA A C 1
ATOM 982 O O . ALA A 1 124 ? 2.316 -2.959 -2.882 1.00 94.62 124 ALA A O 1
ATOM 983 N N . PHE A 1 125 ? 3.091 -1.119 -3.907 1.00 95.69 125 PHE A N 1
ATOM 984 C CA . PHE A 1 125 ? 4.349 -1.120 -3.167 1.00 95.69 125 PHE A CA 1
ATOM 985 C C . PHE A 1 125 ? 4.100 -0.605 -1.753 1.00 95.69 125 PHE A C 1
ATOM 987 O O . PHE A 1 125 ? 3.489 0.446 -1.575 1.00 95.69 125 PHE A O 1
ATOM 994 N N . ALA A 1 126 ? 4.594 -1.329 -0.756 1.00 97.38 126 ALA A N 1
ATOM 995 C CA . ALA A 1 126 ? 4.509 -0.917 0.639 1.00 97.38 126 ALA A CA 1
ATOM 996 C C . ALA A 1 126 ? 5.675 0.026 0.962 1.00 97.38 126 ALA A C 1
ATOM 998 O O . ALA A 1 126 ? 6.577 -0.339 1.704 1.00 97.38 126 ALA A O 1
ATOM 999 N N . VAL A 1 127 ? 5.707 1.209 0.340 1.00 97.25 127 VAL A N 1
ATOM 1000 C CA . VAL A 1 127 ? 6.746 2.225 0.575 1.00 97.25 127 VAL A CA 1
ATOM 1001 C C . VAL A 1 127 ? 6.094 3.588 0.719 1.00 97.25 127 VAL A C 1
ATOM 1003 O O . VAL A 1 127 ? 5.432 4.061 -0.197 1.00 97.25 127 VAL A O 1
ATOM 1006 N N . CYS A 1 128 ? 6.320 4.229 1.860 1.00 97.12 128 CYS A N 1
ATOM 1007 C CA . CYS A 1 128 ? 5.848 5.578 2.133 1.00 97.12 128 CYS A CA 1
ATOM 1008 C C . CYS A 1 128 ? 6.727 6.573 1.369 1.00 97.12 128 CYS A C 1
ATOM 1010 O O . CYS A 1 128 ? 7.936 6.631 1.612 1.00 97.12 128 CYS A O 1
ATOM 1012 N N . GLU A 1 129 ? 6.158 7.365 0.461 1.00 93.44 129 GLU A N 1
ATOM 1013 C CA . GLU A 1 129 ? 6.948 8.258 -0.392 1.00 93.44 129 GLU A CA 1
ATOM 1014 C C . GLU A 1 129 ? 7.709 9.338 0.401 1.00 93.44 129 GLU A C 1
ATOM 1016 O O . GLU A 1 129 ? 8.871 9.584 0.069 1.00 93.44 129 GLU A O 1
ATOM 1021 N N . PRO A 1 130 ? 7.143 9.949 1.466 1.00 93.81 130 PRO A N 1
ATOM 1022 C CA . PRO A 1 130 ? 7.867 10.947 2.257 1.00 93.81 130 PRO A CA 1
ATOM 1023 C C . PRO A 1 130 ? 9.026 10.406 3.107 1.00 93.81 130 PRO A C 1
ATOM 1025 O O . PRO A 1 130 ? 10.052 11.074 3.225 1.00 93.81 130 PRO A O 1
ATOM 1028 N N . CYS A 1 131 ? 8.881 9.231 3.736 1.00 96.19 131 CYS A N 1
ATOM 1029 C CA . CYS A 1 131 ? 9.835 8.760 4.757 1.00 96.19 131 CYS A CA 1
ATOM 1030 C C . CYS A 1 131 ? 10.453 7.379 4.503 1.00 96.19 131 CYS A C 1
ATOM 1032 O O . CYS A 1 131 ? 11.248 6.919 5.320 1.00 96.19 131 CYS A O 1
ATOM 1034 N N . LEU A 1 132 ? 10.101 6.711 3.400 1.00 95.88 132 LEU A N 1
ATOM 1035 C CA . LEU A 1 132 ? 10.586 5.377 3.017 1.00 95.88 132 LEU A CA 1
ATOM 1036 C C . LEU A 1 132 ? 10.263 4.250 4.015 1.00 95.88 132 LEU A C 1
ATOM 1038 O O . LEU A 1 132 ? 10.822 3.159 3.915 1.00 95.88 132 LEU A O 1
ATOM 1042 N N . SER A 1 133 ? 9.350 4.488 4.962 1.00 96.75 133 SER A N 1
ATOM 1043 C CA . SER A 1 133 ? 8.798 3.433 5.816 1.00 96.75 133 SER A CA 1
ATOM 1044 C C . SER A 1 133 ? 8.116 2.358 4.976 1.00 96.75 133 SER A C 1
ATOM 1046 O O . SER A 1 133 ? 7.475 2.662 3.969 1.00 96.75 133 SER A O 1
ATOM 1048 N N . LEU A 1 134 ? 8.227 1.112 5.435 1.00 97.75 134 LEU A N 1
ATOM 1049 C CA . LEU A 1 134 ? 7.564 -0.049 4.842 1.00 97.75 134 LEU A CA 1
ATOM 1050 C C . LEU A 1 134 ? 6.347 -0.513 5.649 1.00 97.75 134 LEU A C 1
ATOM 1052 O O . LEU A 1 134 ? 5.698 -1.476 5.265 1.00 97.75 134 LEU A O 1
ATOM 1056 N N . SER A 1 135 ? 6.075 0.147 6.778 1.00 97.19 135 SER A N 1
ATOM 1057 C CA . SER A 1 135 ? 5.051 -0.242 7.745 1.00 97.19 135 SER A CA 1
ATOM 1058 C C . SER A 1 135 ? 3.864 0.714 7.711 1.00 97.19 135 SER A C 1
ATOM 1060 O O . SER A 1 135 ? 4.049 1.941 7.722 1.00 97.19 135 SER A O 1
ATOM 1062 N N . PHE A 1 136 ? 2.669 0.130 7.658 1.00 98.50 136 PHE A N 1
ATOM 1063 C CA . PHE A 1 136 ? 1.392 0.817 7.546 1.00 98.50 136 PHE A CA 1
ATOM 1064 C C . PHE A 1 136 ? 0.325 0.120 8.393 1.00 98.50 136 PHE A C 1
ATOM 1066 O O . PHE A 1 136 ? 0.414 -1.079 8.657 1.00 98.50 136 PHE A O 1
ATOM 1073 N N . HIS A 1 137 ? -0.735 0.852 8.712 1.00 98.56 137 HIS A N 1
ATOM 1074 C CA . HIS A 1 137 ? -1.997 0.308 9.206 1.00 98.56 137 HIS A CA 1
ATOM 1075 C C . HIS A 1 137 ? -3.170 0.960 8.473 1.00 98.56 137 HIS A C 1
ATOM 1077 O O . HIS A 1 137 ? -3.015 2.004 7.834 1.00 98.56 137 HIS A O 1
ATOM 1083 N N . MET A 1 138 ? -4.350 0.355 8.568 1.00 98.56 138 MET A N 1
ATOM 1084 C CA . MET A 1 138 ? -5.599 1.027 8.219 1.00 98.56 138 MET A CA 1
ATOM 1085 C C . MET A 1 138 ? -6.206 1.678 9.455 1.00 98.56 138 MET A C 1
ATOM 1087 O O . MET A 1 138 ? -6.205 1.080 10.530 1.00 98.56 138 MET A O 1
ATOM 1091 N N . ASP A 1 139 ? -6.749 2.874 9.277 1.00 98.25 139 ASP A N 1
ATOM 1092 C CA . ASP A 1 139 ? -7.503 3.632 10.277 1.00 98.25 139 ASP A CA 1
ATOM 1093 C C . ASP A 1 139 ? -8.797 4.104 9.606 1.00 98.25 139 ASP A C 1
ATOM 1095 O O . ASP A 1 139 ? -8.815 5.072 8.838 1.00 98.25 139 ASP A O 1
ATOM 1099 N N . GLY A 1 140 ? -9.879 3.346 9.786 1.00 98.00 140 GLY A N 1
ATOM 1100 C CA . GLY A 1 140 ? -11.093 3.570 9.010 1.00 98.00 140 GLY A CA 1
ATOM 1101 C C . GLY A 1 140 ? -10.882 3.322 7.514 1.00 98.00 140 GLY A C 1
ATOM 1102 O O . GLY A 1 140 ? -10.362 2.294 7.091 1.00 98.00 140 GLY A O 1
ATOM 1103 N N . ASN A 1 141 ? -11.278 4.300 6.698 1.00 96.81 141 ASN A N 1
ATOM 1104 C CA . ASN A 1 141 ? -11.139 4.244 5.238 1.00 96.81 141 ASN A CA 1
ATOM 1105 C C . ASN A 1 141 ? -9.801 4.819 4.731 1.00 96.81 141 ASN A C 1
ATOM 1107 O O . ASN A 1 141 ? -9.686 5.184 3.553 1.00 96.81 141 ASN A O 1
ATOM 1111 N N . GLU A 1 142 ? -8.807 4.923 5.611 1.00 98.19 142 GLU A N 1
ATOM 1112 C CA . GLU A 1 142 ? -7.500 5.498 5.318 1.00 98.19 142 GLU A CA 1
ATOM 1113 C C . GLU A 1 142 ? -6.382 4.479 5.537 1.00 98.19 142 GLU A C 1
ATOM 1115 O O . GLU A 1 142 ? -6.396 3.715 6.499 1.00 98.19 142 GLU A O 1
ATOM 1120 N N . LEU A 1 143 ? -5.388 4.498 4.651 1.00 98.31 143 LEU A N 1
ATOM 1121 C CA . LEU A 1 143 ? -4.090 3.875 4.885 1.00 98.31 143 LEU A CA 1
ATOM 1122 C C . LEU A 1 143 ? -3.189 4.894 5.581 1.00 98.31 143 LEU A C 1
ATOM 1124 O O . LEU A 1 143 ? -3.119 6.041 5.136 1.00 98.31 143 LEU A O 1
ATOM 1128 N N . VAL A 1 144 ? -2.471 4.484 6.620 1.00 98.31 144 VAL A N 1
ATOM 1129 C CA . VAL A 1 144 ? -1.637 5.365 7.441 1.00 98.31 144 VAL A CA 1
ATOM 1130 C C . VAL A 1 144 ? -0.231 4.792 7.556 1.00 98.31 144 VAL A C 1
ATOM 1132 O O . VAL A 1 144 ? -0.050 3.622 7.876 1.00 98.31 144 VAL A O 1
ATOM 1135 N N . CYS A 1 145 ? 0.784 5.618 7.310 1.00 98.38 145 CYS A N 1
ATOM 1136 C CA . CYS A 1 145 ? 2.177 5.249 7.556 1.00 98.38 145 CYS A CA 1
ATOM 1137 C C . CYS A 1 145 ? 2.482 5.262 9.060 1.00 98.38 145 CYS A C 1
ATOM 1139 O O . CYS A 1 145 ? 2.319 6.296 9.713 1.00 98.38 145 CYS A O 1
ATOM 1141 N N . ASP A 1 146 ? 3.041 4.169 9.581 1.00 97.94 146 ASP A N 1
ATOM 1142 C CA . ASP A 1 146 ? 3.359 4.031 11.012 1.00 97.94 146 ASP A CA 1
ATOM 1143 C C . ASP A 1 146 ? 4.474 4.971 11.485 1.00 97.94 146 ASP A C 1
ATOM 1145 O O . ASP A 1 146 ? 4.609 5.249 12.674 1.00 97.94 146 ASP A O 1
ATOM 1149 N N . SER A 1 147 ? 5.303 5.452 10.555 1.00 97.56 147 SER A N 1
ATOM 1150 C CA . SER A 1 147 ? 6.483 6.254 10.879 1.00 97.56 147 SER A CA 1
ATOM 1151 C C . SER A 1 147 ? 6.214 7.758 10.864 1.00 97.56 147 SER A C 1
ATOM 1153 O O . SER A 1 147 ? 6.599 8.446 11.806 1.00 97.56 147 SER A O 1
ATOM 1155 N N . CYS A 1 148 ? 5.597 8.284 9.802 1.00 97.31 148 CYS A N 1
ATOM 1156 C CA . CYS A 1 148 ? 5.390 9.730 9.636 1.00 97.31 148 CYS A CA 1
ATOM 1157 C C . CYS A 1 148 ? 3.916 10.150 9.623 1.00 97.31 148 CYS A C 1
ATOM 1159 O O . CYS A 1 148 ? 3.636 11.337 9.489 1.00 97.31 148 CYS A O 1
ATOM 1161 N N . GLY A 1 149 ? 2.974 9.206 9.728 1.00 97.44 149 GLY A N 1
ATOM 1162 C CA . GLY A 1 149 ? 1.543 9.509 9.770 1.00 97.44 149 GLY A CA 1
ATOM 1163 C C . GLY A 1 149 ? 0.966 10.059 8.464 1.00 97.44 149 GLY A C 1
ATOM 1164 O O . GLY A 1 149 ? -0.114 10.641 8.491 1.00 97.44 149 GLY A O 1
ATOM 1165 N N . THR A 1 150 ? 1.665 9.897 7.334 1.00 98.19 150 THR A N 1
ATOM 1166 C CA . THR A 1 150 ? 1.095 10.204 6.010 1.00 98.19 150 THR A CA 1
ATOM 1167 C C . THR A 1 150 ? -0.115 9.305 5.758 1.00 98.19 150 THR A C 1
ATOM 1169 O O . THR A 1 150 ? -0.105 8.143 6.172 1.00 98.19 150 THR A O 1
ATOM 1172 N N . ARG A 1 151 ? -1.157 9.863 5.132 1.00 98.31 151 ARG A N 1
ATOM 1173 C CA . ARG A 1 151 ? -2.487 9.263 4.981 1.00 98.31 151 ARG A CA 1
ATOM 1174 C C . ARG A 1 151 ? -2.935 9.244 3.524 1.00 98.31 151 ARG A C 1
ATOM 1176 O O . ARG A 1 151 ? -2.753 10.234 2.808 1.00 98.31 151 ARG A O 1
ATOM 1183 N N . TRP A 1 152 ? -3.581 8.154 3.119 1.00 98.19 152 TRP A N 1
ATOM 1184 C CA . TRP A 1 152 ? -4.149 7.966 1.780 1.00 98.19 152 TRP A CA 1
ATOM 1185 C C . TRP A 1 152 ? -5.547 7.359 1.850 1.00 98.19 152 TRP A C 1
ATOM 1187 O O . TRP A 1 152 ? -5.838 6.574 2.749 1.00 98.19 152 TRP A O 1
ATOM 1197 N N . HIS A 1 153 ? -6.397 7.651 0.868 1.00 97.38 153 HIS A N 1
ATOM 1198 C CA . HIS A 1 153 ? -7.684 6.972 0.724 1.00 97.38 153 HIS A CA 1
ATOM 1199 C C . HIS A 1 153 ? -7.496 5.513 0.274 1.00 97.38 153 HIS A C 1
ATOM 1201 O O . HIS A 1 153 ? -6.787 5.245 -0.696 1.00 97.38 153 HIS A O 1
ATOM 1207 N N . LEU A 1 154 ? -8.179 4.557 0.918 1.00 97.00 154 LEU A N 1
ATOM 1208 C CA . LEU A 1 154 ? -8.068 3.129 0.562 1.00 97.00 154 LEU A CA 1
ATOM 1209 C C . LEU A 1 154 ? -8.643 2.779 -0.827 1.00 97.00 154 LEU A C 1
ATOM 1211 O O . LEU A 1 154 ? -8.281 1.761 -1.410 1.00 97.00 154 LEU A O 1
ATOM 1215 N N . ASN A 1 155 ? -9.546 3.585 -1.391 1.00 93.69 155 ASN A N 1
ATOM 1216 C CA . ASN A 1 155 ? -10.154 3.256 -2.687 1.00 93.69 155 ASN A CA 1
ATOM 1217 C C . ASN A 1 155 ? -9.202 3.473 -3.868 1.00 93.69 155 ASN A C 1
ATOM 1219 O O . ASN A 1 155 ? -9.224 2.689 -4.819 1.00 93.69 155 ASN A O 1
ATOM 1223 N N . ASP A 1 156 ? -8.363 4.506 -3.825 1.00 91.56 156 ASP A N 1
ATOM 1224 C CA . ASP A 1 156 ? -7.553 4.935 -4.969 1.00 91.56 156 ASP A CA 1
ATOM 1225 C C . ASP A 1 156 ? -6.104 5.304 -4.618 1.00 91.56 156 ASP A C 1
ATOM 1227 O O . ASP A 1 156 ? -5.331 5.624 -5.522 1.00 91.56 156 ASP A O 1
ATOM 1231 N N . LEU A 1 157 ? -5.722 5.211 -3.339 1.00 94.56 157 LEU A N 1
ATOM 1232 C CA . LEU A 1 157 ? -4.428 5.651 -2.816 1.00 94.56 157 LEU A CA 1
ATOM 1233 C C . LEU A 1 157 ? -4.130 7.128 -3.122 1.00 94.56 157 LEU A C 1
ATOM 1235 O O . LEU A 1 157 ? -2.968 7.527 -3.205 1.00 94.56 157 LEU A O 1
ATOM 1239 N N . SER A 1 158 ? -5.159 7.961 -3.290 1.00 94.62 158 SER A N 1
ATOM 1240 C CA . SER A 1 158 ? -4.969 9.407 -3.353 1.00 94.62 158 SER A CA 1
ATOM 1241 C C . SER A 1 158 ? -4.549 9.936 -1.979 1.00 94.62 158 SER A C 1
ATOM 1243 O O . SER A 1 158 ? -5.078 9.537 -0.940 1.00 94.62 158 SER A O 1
ATOM 1245 N N . GLY A 1 159 ? -3.529 10.796 -1.970 1.00 94.88 159 GLY A N 1
ATOM 1246 C CA . GLY A 1 159 ? -2.976 11.355 -0.739 1.00 94.88 159 GLY A CA 1
ATOM 1247 C C . GLY A 1 159 ? -3.941 12.334 -0.073 1.00 94.88 159 GLY A C 1
ATOM 1248 O O . GLY A 1 159 ? -4.533 13.179 -0.744 1.00 94.88 159 GLY A O 1
ATOM 1249 N N . ILE A 1 160 ? -4.054 12.237 1.251 1.00 96.06 160 ILE A N 1
ATOM 1250 C CA . ILE A 1 160 ? -4.900 13.098 2.090 1.00 96.06 160 ILE A CA 1
ATOM 1251 C C . ILE A 1 160 ? -4.035 14.165 2.762 1.00 96.06 160 ILE A C 1
ATOM 1253 O O . ILE A 1 160 ? -4.268 15.364 2.619 1.00 96.06 160 ILE A O 1
ATOM 1257 N N . ALA A 1 161 ? -3.016 13.716 3.494 1.00 90.88 161 ALA A N 1
ATOM 1258 C CA . ALA A 1 161 ? -2.081 14.552 4.236 1.00 90.88 161 ALA A CA 1
ATOM 1259 C C . ALA A 1 161 ? -0.753 13.806 4.419 1.00 90.88 161 ALA A C 1
ATOM 1261 O O . ALA A 1 161 ? -0.744 12.578 4.475 1.00 90.88 161 ALA A O 1
ATOM 1262 N N . GLY A 1 162 ? 0.357 14.537 4.525 1.00 83.81 162 GLY A N 1
ATOM 1263 C CA . GLY A 1 162 ? 1.694 13.974 4.723 1.00 83.81 162 GLY A CA 1
ATOM 1264 C C . GLY A 1 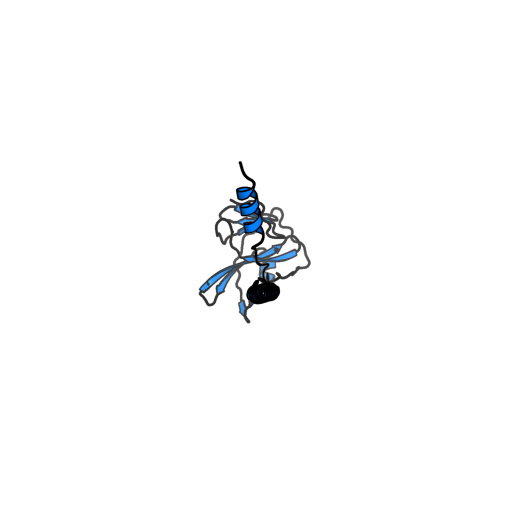162 ? 2.514 14.756 5.742 1.00 83.81 162 GLY A C 1
ATOM 1265 O O . GLY A 1 162 ? 2.223 15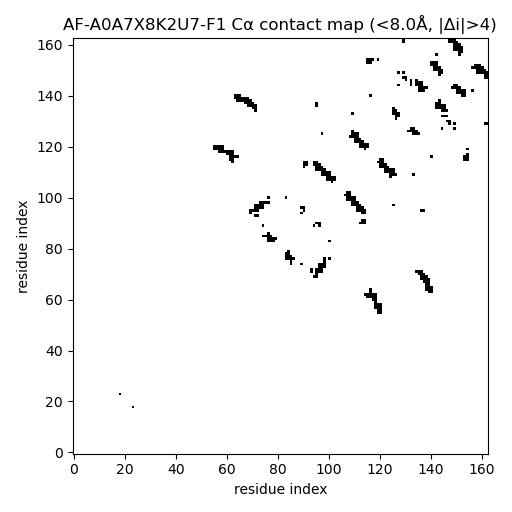.928 5.987 1.00 83.81 162 GLY A O 1
ATOM 1266 N N . GLY A 1 163 ? 3.483 14.066 6.349 1.00 60.44 163 GLY A N 1
ATOM 1267 C CA . GLY A 1 163 ? 4.410 14.611 7.350 1.00 60.44 163 GLY A CA 1
ATOM 1268 C C . GLY A 1 163 ? 5.492 15.512 6.773 1.00 60.44 163 GLY A C 1
ATOM 1269 O O . GLY A 1 163 ? 5.901 15.276 5.613 1.00 60.44 163 GLY A O 1
#